Protein AF-A0A822GW72-F1 (afdb_monomer_lite)

Foldseek 3Di:
DAEAEEELVNLDDPDPPSSVVVVVVVVCCCVVVVPDDYDYHYHPVCVNDPDDDPPPPPPD

Secondary structure (DSSP, 8-state):
-EEEEEEHHHH--SSTTHHHHHHHHHHHGGGT-TT--EEEEEETHHHHS----TT-----

Radius of gyration: 14.59 Å; chains: 1; bounding box: 46×22×24 Å

Sequence (60 aa):
MLRLSLAAGELERPLVGQSEAVILDLCLRDRYLPHLMCCVCIDEIDSLAPRRDEDSSEGK

Structure (mmCIF, N/CA/C/O backbone):
data_AF-A0A822GW72-F1
#
_entry.id   AF-A0A822GW72-F1
#
loop_
_atom_site.group_PDB
_atom_site.id
_atom_site.type_symbol
_atom_site.label_atom_id
_atom_site.label_alt_id
_atom_site.label_comp_id
_atom_site.label_asym_id
_atom_site.label_entity_id
_atom_site.label_seq_id
_atom_site.pdbx_PDB_ins_code
_atom_site.Cartn_x
_atom_site.Cartn_y
_atom_site.Cartn_z
_atom_site.occupancy
_atom_site.B_iso_or_equiv
_atom_site.auth_seq_id
_atom_site.auth_comp_id
_atom_site.auth_asym_id
_atom_site.auth_atom_id
_atom_site.pdbx_PDB_model_num
ATOM 1 N N . MET A 1 1 ? -19.245 -6.159 1.405 1.00 64.88 1 MET A N 1
ATOM 2 C CA . MET A 1 1 ? -17.774 -6.243 1.309 1.00 64.88 1 MET A CA 1
ATOM 3 C C . MET A 1 1 ? -17.277 -4.891 0.846 1.00 64.88 1 MET A C 1
ATOM 5 O O . MET A 1 1 ? -17.726 -4.433 -0.198 1.00 64.88 1 MET A O 1
ATOM 9 N N . LEU A 1 2 ? -16.464 -4.216 1.654 1.00 74.38 2 LEU A N 1
ATOM 10 C CA . LEU A 1 2 ? -15.978 -2.876 1.330 1.00 74.38 2 LEU A CA 1
ATOM 11 C C . LEU A 1 2 ? -14.629 -3.035 0.631 1.00 74.38 2 LEU A C 1
ATOM 13 O O . LEU A 1 2 ? -13.691 -3.586 1.207 1.00 74.38 2 LEU A O 1
ATOM 17 N N . ARG A 1 3 ? -14.575 -2.642 -0.641 1.00 80.06 3 ARG A N 1
ATOM 18 C CA . ARG A 1 3 ? -13.365 -2.715 -1.457 1.00 80.06 3 ARG A CA 1
ATOM 19 C C . ARG A 1 3 ? -12.748 -1.327 -1.526 1.00 80.06 3 ARG A C 1
ATOM 21 O O . ARG A 1 3 ? -13.391 -0.395 -1.998 1.00 80.06 3 ARG A O 1
ATOM 28 N N . LEU A 1 4 ? -11.513 -1.223 -1.059 1.00 82.69 4 LEU A N 1
ATOM 29 C CA . LEU A 1 4 ? -10.680 -0.036 -1.172 1.00 82.69 4 LEU A CA 1
ATOM 30 C C . LEU A 1 4 ? -9.583 -0.356 -2.178 1.00 82.69 4 LEU A C 1
ATOM 32 O O . LEU A 1 4 ? -8.823 -1.301 -1.988 1.00 82.69 4 LEU A O 1
ATOM 36 N N . SER A 1 5 ? -9.545 0.391 -3.273 1.00 85.62 5 SER A N 1
ATOM 37 C CA . SER A 1 5 ? -8.476 0.304 -4.262 1.00 85.62 5 SER A CA 1
ATOM 38 C C . SER A 1 5 ? -7.658 1.585 -4.161 1.00 85.62 5 SER A C 1
ATOM 40 O O . SER A 1 5 ? -8.218 2.663 -4.331 1.00 85.62 5 SER A O 1
ATOM 42 N N . LEU A 1 6 ? -6.375 1.454 -3.826 1.00 87.94 6 LEU A N 1
ATOM 43 C CA . LEU A 1 6 ? -5.407 2.548 -3.792 1.00 87.94 6 LEU A CA 1
ATOM 44 C C . LEU A 1 6 ? -4.325 2.288 -4.838 1.00 87.94 6 LEU A C 1
ATOM 46 O O . LEU A 1 6 ? -3.888 1.151 -5.002 1.00 87.94 6 LEU A O 1
ATOM 50 N N . ALA A 1 7 ? -3.863 3.340 -5.504 1.00 87.50 7 ALA A N 1
ATOM 51 C CA . ALA A 1 7 ? -2.620 3.282 -6.264 1.00 87.50 7 ALA A CA 1
ATOM 52 C C . ALA A 1 7 ? -1.433 3.492 -5.315 1.00 87.50 7 ALA A C 1
ATOM 54 O O . ALA A 1 7 ? -1.541 4.250 -4.348 1.00 87.50 7 ALA A O 1
ATOM 55 N N . ALA A 1 8 ? -0.289 2.874 -5.598 1.00 85.75 8 ALA A N 1
ATOM 56 C CA . ALA A 1 8 ? 0.938 3.078 -4.831 1.00 85.75 8 ALA A CA 1
ATOM 57 C C . ALA A 1 8 ? 1.328 4.565 -4.693 1.00 85.75 8 ALA A C 1
ATOM 59 O O . ALA A 1 8 ? 1.691 5.002 -3.601 1.00 85.75 8 ALA A O 1
ATOM 60 N N . GLY A 1 9 ? 1.137 5.371 -5.745 1.00 85.31 9 GLY A N 1
ATOM 61 C CA . GLY A 1 9 ? 1.357 6.824 -5.699 1.00 85.31 9 GLY A CA 1
ATOM 62 C C . GLY A 1 9 ? 0.451 7.569 -4.706 1.00 85.31 9 GLY A C 1
ATOM 63 O O . GLY A 1 9 ? 0.851 8.578 -4.136 1.00 85.31 9 GLY A O 1
ATOM 64 N N . GLU A 1 10 ? -0.744 7.049 -4.402 1.00 85.12 10 GLU A N 1
ATOM 65 C CA . GLU A 1 10 ? -1.621 7.631 -3.371 1.00 85.12 10 GLU A CA 1
ATOM 66 C C . GLU A 1 10 ? -1.135 7.343 -1.950 1.00 85.12 10 GLU A C 1
ATOM 68 O O . GLU A 1 10 ? -1.594 7.979 -0.997 1.00 85.12 10 GLU A O 1
ATOM 73 N N . LEU A 1 11 ? -0.214 6.394 -1.792 1.00 86.12 11 LEU A N 1
ATOM 74 C CA . LEU A 1 11 ? 0.404 6.028 -0.526 1.00 86.12 11 LEU A CA 1
ATOM 75 C C . LEU A 1 11 ? 1.800 6.652 -0.363 1.00 86.12 11 LEU A C 1
ATOM 77 O O . LEU A 1 11 ? 2.320 6.683 0.754 1.00 86.12 11 LEU A O 1
ATOM 81 N N . GLU A 1 12 ? 2.381 7.201 -1.431 1.00 85.94 12 GLU A N 1
ATOM 82 C CA . GLU A 1 12 ? 3.653 7.916 -1.388 1.00 85.94 12 GLU A CA 1
ATOM 83 C C . GLU A 1 12 ? 3.520 9.172 -0.514 1.00 85.94 12 GLU A C 1
ATOM 85 O O . GLU A 1 12 ? 2.629 10.013 -0.689 1.00 85.94 12 GLU A O 1
ATOM 90 N N . ARG A 1 13 ? 4.372 9.275 0.504 1.00 87.25 13 ARG A N 1
ATOM 91 C CA . ARG A 1 13 ? 4.398 10.406 1.431 1.00 87.25 13 ARG A CA 1
ATOM 92 C C . ARG A 1 13 ? 5.828 10.921 1.550 1.00 87.25 13 ARG A C 1
ATOM 94 O O . ARG A 1 13 ? 6.758 10.122 1.554 1.00 87.25 13 ARG A O 1
ATOM 101 N N . PRO A 1 14 ? 6.016 12.241 1.708 1.00 84.56 14 PRO A N 1
ATOM 102 C CA . PRO A 1 14 ? 7.349 12.838 1.769 1.00 84.56 14 PRO A CA 1
ATOM 103 C C . PRO A 1 14 ? 8.101 12.513 3.069 1.00 84.56 14 PRO A C 1
ATOM 105 O O . PRO A 1 14 ? 9.300 12.760 3.162 1.00 84.56 14 PRO A O 1
ATOM 108 N N . LEU A 1 15 ? 7.403 12.012 4.093 1.00 87.31 15 LEU A N 1
ATOM 109 C CA . LEU A 1 15 ? 7.957 11.751 5.417 1.00 87.31 15 LEU A CA 1
ATOM 110 C C . LEU A 1 15 ? 7.885 10.262 5.757 1.00 87.31 15 LEU A C 1
ATOM 112 O O . LEU A 1 15 ? 6.850 9.617 5.576 1.00 87.31 15 LEU A O 1
ATOM 116 N N . VAL A 1 16 ? 8.976 9.752 6.332 1.00 86.56 16 VAL A N 1
ATOM 117 C CA . VAL A 1 16 ? 9.070 8.387 6.867 1.00 86.56 16 VAL A CA 1
ATOM 118 C C . VAL A 1 16 ? 7.977 8.169 7.920 1.00 86.56 16 VAL A C 1
ATOM 120 O O . VAL A 1 16 ? 7.732 9.047 8.750 1.00 86.56 16 VAL A O 1
ATOM 123 N N . GLY A 1 17 ? 7.303 7.018 7.890 1.00 86.81 17 GLY A N 1
ATOM 124 C CA . GLY A 1 17 ? 6.244 6.684 8.846 1.00 86.81 17 GLY A CA 1
ATOM 125 C C . GLY A 1 17 ? 4.835 7.114 8.432 1.00 86.81 17 GLY A C 1
ATOM 126 O O . GLY A 1 17 ? 3.859 6.565 8.942 1.00 86.81 17 GLY A O 1
ATOM 127 N N . GLN A 1 18 ? 4.677 8.077 7.513 1.00 89.56 18 GLN A N 1
ATOM 128 C CA . GLN A 1 18 ? 3.340 8.554 7.131 1.00 89.56 18 GLN A CA 1
ATOM 129 C C . GLN A 1 18 ? 2.568 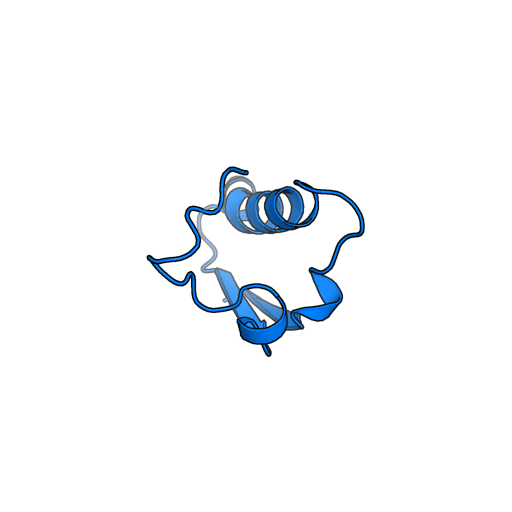7.533 6.296 1.00 89.56 18 GLN A C 1
ATOM 131 O O . GLN A 1 18 ? 1.368 7.357 6.501 1.00 89.56 18 GLN A O 1
ATOM 136 N N . SER A 1 19 ? 3.244 6.843 5.381 1.00 90.31 19 SER A N 1
ATOM 137 C CA . SER A 1 19 ? 2.635 5.778 4.584 1.00 90.31 19 SER A CA 1
ATOM 138 C C . SER A 1 19 ? 2.182 4.616 5.473 1.00 90.31 19 SER A C 1
ATOM 140 O O . SER A 1 19 ? 1.047 4.155 5.351 1.00 90.31 19 SER A O 1
ATOM 142 N N . GLU A 1 20 ? 3.006 4.195 6.440 1.00 90.12 20 GLU A N 1
ATOM 143 C CA . GLU A 1 20 ? 2.622 3.149 7.397 1.00 90.12 20 GLU A CA 1
ATOM 144 C C . GLU A 1 20 ? 1.462 3.579 8.298 1.00 90.12 20 GLU A C 1
ATOM 146 O O . GLU A 1 20 ? 0.574 2.771 8.561 1.00 90.12 20 GLU A O 1
ATOM 151 N N . ALA A 1 21 ? 1.415 4.846 8.723 1.00 90.75 21 ALA A N 1
ATOM 152 C CA . ALA A 1 21 ? 0.299 5.368 9.511 1.00 90.75 21 ALA A CA 1
ATOM 153 C C . ALA A 1 21 ? -1.039 5.271 8.756 1.00 90.75 21 ALA A C 1
ATOM 155 O O . ALA A 1 21 ? -2.047 4.892 9.350 1.00 90.75 21 ALA A O 1
ATOM 156 N N . VAL A 1 22 ? -1.047 5.547 7.447 1.00 89.00 22 VAL A N 1
ATOM 157 C CA . VAL A 1 22 ? -2.246 5.412 6.599 1.00 89.00 22 VAL A CA 1
ATOM 158 C C . VAL A 1 22 ? -2.676 3.949 6.475 1.00 89.00 22 VAL A C 1
ATOM 160 O O . VAL A 1 22 ? -3.859 3.647 6.624 1.00 89.00 22 VAL A O 1
ATOM 163 N N . ILE A 1 23 ? -1.735 3.024 6.249 1.00 87.69 23 ILE A N 1
ATOM 164 C CA . ILE A 1 23 ? -2.043 1.583 6.204 1.00 87.69 23 ILE A CA 1
ATOM 165 C C . ILE A 1 23 ? -2.610 1.120 7.549 1.00 87.69 23 ILE A C 1
ATOM 167 O O . ILE A 1 23 ? -3.605 0.397 7.585 1.00 87.69 23 ILE A O 1
ATOM 171 N N . LEU A 1 24 ? -1.997 1.541 8.656 1.00 89.06 24 LEU A N 1
ATOM 172 C CA . LEU A 1 24 ? -2.453 1.192 9.997 1.00 89.06 24 LEU A CA 1
ATOM 173 C C . LEU A 1 24 ? -3.863 1.714 10.261 1.00 89.06 24 LEU A C 1
ATOM 175 O O . LEU A 1 24 ? -4.671 0.960 10.792 1.00 89.06 24 LEU A O 1
ATOM 179 N N . ASP A 1 25 ? -4.189 2.941 9.860 1.00 88.12 25 ASP A N 1
ATOM 180 C CA . ASP A 1 25 ? -5.542 3.490 10.004 1.00 88.12 25 ASP A CA 1
ATOM 181 C C . ASP A 1 25 ? -6.574 2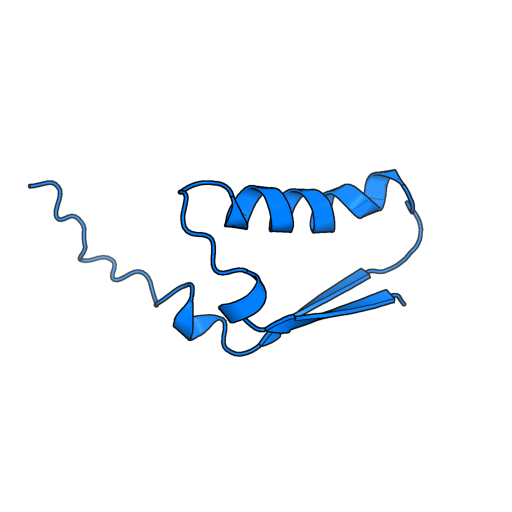.699 9.175 1.00 88.12 25 ASP A C 1
ATOM 183 O O . ASP A 1 25 ? -7.641 2.332 9.678 1.00 88.12 25 ASP A O 1
ATOM 187 N N . LEU A 1 26 ? -6.220 2.314 7.941 1.00 85.44 26 LEU A N 1
ATOM 188 C CA . LEU A 1 26 ? -7.057 1.455 7.094 1.00 85.44 26 LEU A CA 1
ATOM 189 C C . LEU A 1 26 ? -7.293 0.071 7.718 1.00 85.44 26 LEU A C 1
ATOM 191 O O . LEU A 1 26 ? -8.417 -0.433 7.678 1.00 85.44 26 LEU A O 1
ATOM 195 N N . CYS A 1 27 ? -6.263 -0.529 8.317 1.00 83.25 27 CYS A N 1
ATOM 196 C CA . CYS A 1 27 ? -6.359 -1.822 8.999 1.00 83.25 27 CYS A CA 1
ATOM 197 C C . CYS A 1 27 ? -7.123 -1.723 10.330 1.00 83.25 27 CYS A C 1
ATOM 199 O O . CYS A 1 27 ? -7.923 -2.598 10.657 1.00 83.25 27 CYS A O 1
ATOM 201 N N . LEU A 1 28 ? -6.916 -0.647 11.094 1.00 84.88 28 LEU A N 1
ATOM 202 C CA . LEU A 1 28 ? -7.597 -0.395 12.366 1.00 84.88 28 LEU A CA 1
ATOM 203 C C . LEU A 1 28 ? -9.059 0.012 12.184 1.00 84.88 28 LEU A C 1
ATOM 205 O O . LEU A 1 28 ? -9.814 -0.004 13.159 1.00 84.88 28 LEU A O 1
ATOM 209 N N . ARG A 1 29 ? -9.487 0.304 10.952 1.00 77.25 29 ARG A N 1
ATOM 210 C CA . ARG A 1 29 ? -10.887 0.572 10.615 1.00 77.25 29 ARG A CA 1
ATOM 211 C C . ARG A 1 29 ? -11.834 -0.551 11.049 1.00 77.25 29 ARG A C 1
ATOM 213 O O . ARG A 1 29 ? -12.996 -0.274 11.346 1.00 77.25 29 ARG A O 1
ATOM 220 N N . ASP A 1 30 ? -11.333 -1.781 11.162 1.00 68.56 30 ASP A N 1
ATOM 221 C CA . ASP A 1 30 ? -12.062 -2.928 11.718 1.00 68.56 30 ASP A CA 1
ATOM 222 C C . ASP A 1 30 ? -12.614 -2.654 13.132 1.00 68.56 30 ASP A C 1
ATOM 224 O O . ASP A 1 30 ? -13.730 -3.059 13.450 1.00 68.56 30 ASP A O 1
ATOM 228 N N . ARG A 1 31 ? -11.930 -1.836 13.952 1.00 74.81 31 ARG A N 1
ATOM 229 C CA . ARG A 1 31 ? -12.442 -1.419 15.274 1.00 74.81 31 ARG A CA 1
ATOM 230 C C . ARG A 1 31 ? -13.773 -0.674 15.205 1.00 74.81 31 ARG A C 1
ATOM 232 O O . ARG A 1 31 ? -14.544 -0.733 16.159 1.00 74.81 31 ARG A O 1
ATOM 239 N N . TYR A 1 32 ? -14.034 0.041 14.114 1.00 77.50 32 TYR A N 1
ATOM 240 C CA . TYR A 1 32 ? -15.279 0.785 13.923 1.00 77.50 32 TYR A CA 1
ATOM 241 C C . TYR A 1 32 ? -16.358 -0.056 13.230 1.00 77.50 32 TYR A C 1
ATOM 243 O O . TYR A 1 32 ? -17.539 0.279 13.317 1.00 77.50 32 TYR A O 1
ATOM 251 N N . LEU A 1 33 ? -15.975 -1.132 12.534 1.00 79.94 33 LEU A N 1
ATOM 252 C CA . LEU A 1 33 ? -16.864 -1.961 11.715 1.00 79.94 33 LEU A CA 1
ATOM 253 C C . LEU A 1 33 ? -16.549 -3.468 11.886 1.00 79.94 33 LEU A C 1
ATOM 255 O O . LEU A 1 33 ? -16.247 -4.132 10.894 1.00 79.94 33 LEU A O 1
ATOM 259 N N . PRO A 1 34 ? -16.699 -4.037 13.101 1.00 72.94 34 PRO A N 1
ATOM 260 C CA . PRO A 1 34 ? -16.146 -5.347 13.510 1.00 72.94 34 PRO A CA 1
ATOM 261 C C . PRO A 1 34 ? -16.708 -6.586 12.785 1.00 72.94 34 PRO A C 1
ATOM 263 O O . PRO A 1 34 ? -16.354 -7.723 13.096 1.00 72.94 34 PRO A O 1
ATOM 266 N N . HIS A 1 35 ? -17.630 -6.401 11.840 1.00 79.44 35 HIS A N 1
ATOM 267 C CA . HIS A 1 35 ? -18.299 -7.480 11.106 1.00 79.44 35 HIS A CA 1
ATOM 268 C C . HIS A 1 35 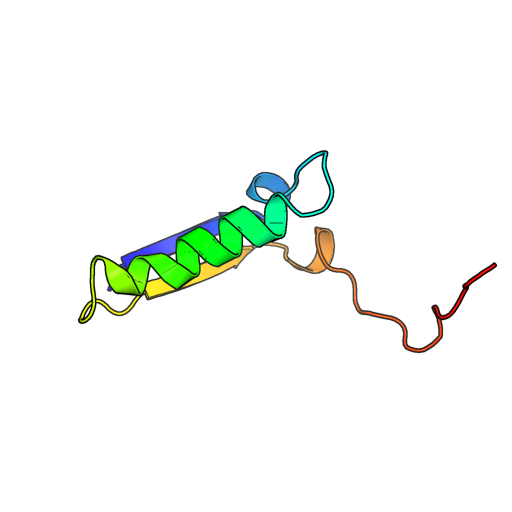? -18.295 -7.264 9.589 1.00 79.44 35 HIS A C 1
ATOM 270 O O . HIS A 1 35 ? -18.969 -7.989 8.853 1.00 79.44 35 HIS A O 1
ATOM 276 N N . LEU A 1 36 ? 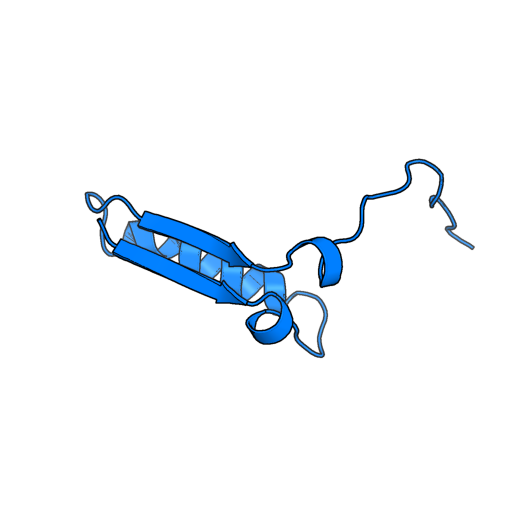-17.557 -6.263 9.098 1.00 79.25 36 LEU A N 1
ATOM 277 C CA . LEU A 1 36 ? -17.476 -5.968 7.674 1.00 79.25 36 LEU A CA 1
ATOM 278 C C . LEU A 1 36 ? -16.148 -6.464 7.102 1.00 79.25 36 LEU A C 1
ATOM 280 O O . LEU A 1 36 ? -15.090 -5.915 7.388 1.00 79.25 36 LEU A O 1
ATOM 284 N N . MET A 1 37 ? -16.208 -7.450 6.204 1.00 77.62 37 MET A N 1
ATOM 285 C CA . MET A 1 37 ? -15.024 -7.831 5.434 1.00 77.62 37 MET A CA 1
ATOM 286 C C . MET A 1 37 ? -14.547 -6.657 4.574 1.00 77.62 37 MET A C 1
ATOM 288 O O . MET A 1 37 ? -15.284 -6.163 3.704 1.00 77.62 37 MET A O 1
ATOM 292 N N . CYS A 1 38 ? -13.305 -6.252 4.818 1.00 77.62 38 CYS A N 1
ATOM 293 C CA . CYS A 1 38 ? -12.605 -5.212 4.082 1.00 77.62 38 CYS A CA 1
ATOM 294 C C . CYS A 1 38 ? -11.519 -5.850 3.213 1.00 77.62 38 CYS A C 1
ATOM 296 O O . CYS A 1 38 ? -10.787 -6.730 3.659 1.00 77.62 38 CYS A O 1
ATOM 298 N N . CYS A 1 39 ? -11.433 -5.413 1.961 1.00 84.31 39 CYS A N 1
ATOM 299 C CA . CYS A 1 39 ? -10.373 -5.806 1.044 1.00 84.31 39 CYS A CA 1
ATOM 300 C C . CYS A 1 39 ? -9.665 -4.537 0.578 1.00 84.31 39 C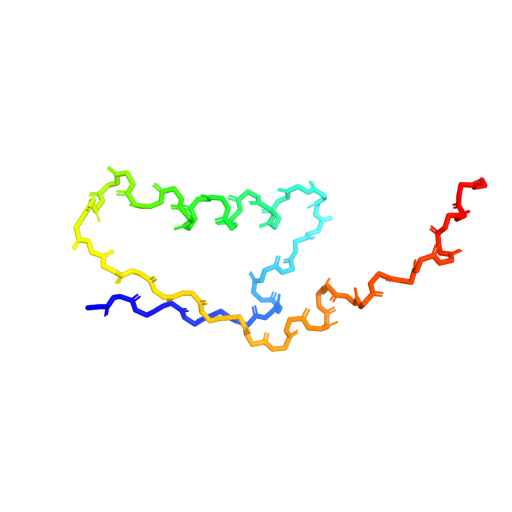YS A C 1
ATOM 302 O O . CYS A 1 39 ? -10.308 -3.646 0.015 1.00 84.31 39 CYS A O 1
ATOM 304 N N . VAL A 1 40 ? -8.364 -4.459 0.853 1.00 85.56 40 VAL A N 1
ATOM 305 C CA . VAL A 1 40 ? -7.491 -3.379 0.394 1.00 85.56 40 VAL A CA 1
ATOM 306 C C . VAL A 1 40 ? -6.670 -3.925 -0.765 1.00 85.56 40 VAL A C 1
ATOM 308 O O . VAL A 1 40 ? -5.909 -4.876 -0.598 1.00 85.56 40 VAL A O 1
ATOM 311 N N . CYS A 1 41 ? -6.860 -3.351 -1.946 1.00 88.38 41 CYS A N 1
ATOM 312 C CA . CYS A 1 41 ? -6.065 -3.640 -3.131 1.00 88.38 41 CYS A CA 1
ATOM 313 C C . CYS A 1 41 ? -5.122 -2.460 -3.353 1.00 88.38 41 CYS A C 1
ATOM 315 O O . CYS A 1 41 ? -5.602 -1.333 -3.480 1.00 88.38 41 CYS A O 1
ATOM 317 N N . ILE A 1 42 ? -3.818 -2.721 -3.407 1.00 89.88 42 ILE A N 1
ATOM 318 C CA . ILE A 1 42 ? -2.816 -1.717 -3.764 1.00 89.88 42 ILE A CA 1
ATOM 319 C C . ILE A 1 42 ? -2.312 -2.048 -5.163 1.00 89.88 42 ILE A C 1
ATOM 321 O O . ILE A 1 42 ? -1.816 -3.153 -5.382 1.00 89.88 42 ILE A O 1
ATOM 325 N N . ASP A 1 43 ? -2.491 -1.116 -6.092 1.00 91.06 43 ASP A N 1
ATOM 326 C CA . ASP A 1 43 ? -1.989 -1.228 -7.460 1.00 91.06 43 ASP A CA 1
ATOM 327 C C . ASP A 1 43 ? -0.543 -0.725 -7.544 1.00 91.06 43 ASP A C 1
ATOM 329 O O . ASP A 1 43 ? -0.183 0.211 -6.825 1.00 91.06 43 ASP A O 1
ATOM 333 N N . GLU A 1 44 ? 0.270 -1.351 -8.396 1.00 90.12 44 GLU A N 1
ATOM 334 C CA . GLU A 1 44 ? 1.689 -1.002 -8.614 1.00 90.12 44 GLU A CA 1
ATOM 335 C C . GLU A 1 44 ? 2.536 -0.936 -7.320 1.00 90.12 44 GLU A C 1
ATOM 337 O O . GLU A 1 44 ? 3.393 -0.069 -7.156 1.00 90.12 44 GLU A O 1
ATOM 342 N N . ILE A 1 45 ? 2.297 -1.837 -6.354 1.00 86.44 45 ILE A N 1
ATOM 343 C CA . ILE A 1 45 ? 2.992 -1.843 -5.046 1.00 86.44 45 ILE A CA 1
ATOM 344 C C . ILE A 1 45 ? 4.520 -1.974 -5.157 1.00 86.44 45 ILE A C 1
ATOM 346 O O . ILE A 1 45 ? 5.243 -1.522 -4.272 1.00 86.44 45 ILE A O 1
ATOM 350 N N . ASP A 1 46 ? 5.018 -2.561 -6.238 1.00 84.81 46 ASP A N 1
ATOM 351 C CA . ASP A 1 46 ? 6.438 -2.690 -6.555 1.00 84.81 46 ASP A CA 1
ATOM 352 C C . ASP A 1 46 ? 7.132 -1.337 -6.765 1.00 84.81 46 ASP A C 1
ATOM 354 O O . ASP A 1 46 ? 8.319 -1.216 -6.458 1.00 84.81 46 ASP A O 1
ATOM 358 N N . SER A 1 47 ? 6.392 -0.312 -7.205 1.00 84.75 47 SER A N 1
ATOM 359 C CA . SER A 1 47 ? 6.904 1.061 -7.312 1.00 84.75 47 SER A CA 1
ATOM 360 C C . SER A 1 47 ? 7.194 1.698 -5.947 1.00 84.75 47 SER A C 1
ATOM 362 O O . SER A 1 47 ? 8.118 2.499 -5.823 1.00 84.75 47 SER A O 1
ATOM 364 N N . LEU A 1 48 ? 6.431 1.323 -4.915 1.00 82.75 48 LEU A N 1
ATOM 365 C CA . LEU A 1 48 ? 6.552 1.867 -3.560 1.00 82.75 48 LEU A CA 1
ATOM 366 C C . LEU A 1 48 ? 7.442 1.003 -2.661 1.00 82.75 48 LEU A C 1
ATOM 368 O O . LEU A 1 48 ? 8.187 1.519 -1.830 1.00 82.75 48 LEU A O 1
ATOM 372 N N . ALA A 1 49 ? 7.340 -0.317 -2.798 1.00 83.62 49 ALA A N 1
ATOM 373 C CA . ALA A 1 49 ? 8.053 -1.298 -1.998 1.00 83.62 49 ALA A CA 1
ATOM 374 C C . ALA A 1 49 ? 8.806 -2.257 -2.932 1.00 83.62 49 ALA A C 1
ATOM 376 O O . ALA A 1 49 ? 8.309 -3.352 -3.222 1.00 83.62 49 ALA A O 1
ATOM 377 N N . PRO A 1 50 ? 10.008 -1.869 -3.403 1.00 82.50 50 PRO A N 1
ATOM 378 C CA . PRO A 1 50 ? 10.836 -2.765 -4.188 1.00 82.50 50 PRO A CA 1
ATOM 379 C C . PRO A 1 50 ? 11.204 -3.997 -3.358 1.00 82.50 50 PRO A C 1
ATOM 381 O O . PRO A 1 50 ? 11.208 -3.983 -2.120 1.00 82.50 50 PRO A O 1
ATOM 384 N N . ARG A 1 51 ? 11.514 -5.093 -4.052 1.00 82.38 51 ARG A N 1
ATOM 385 C CA . ARG A 1 51 ? 11.964 -6.331 -3.415 1.00 82.38 51 ARG A CA 1
ATOM 386 C C . ARG A 1 51 ? 13.156 -6.010 -2.507 1.00 82.38 51 ARG A C 1
ATOM 388 O O . ARG A 1 51 ? 14.119 -5.400 -2.953 1.00 82.38 51 ARG A O 1
ATOM 395 N N . ARG A 1 52 ? 13.077 -6.402 -1.233 1.00 76.12 52 ARG A N 1
ATOM 396 C CA . ARG A 1 52 ? 14.214 -6.278 -0.314 1.00 76.12 52 ARG A CA 1
ATOM 397 C C . ARG A 1 52 ? 15.307 -7.221 -0.805 1.00 76.12 52 ARG A C 1
ATOM 399 O O . ARG A 1 52 ? 15.134 -8.435 -0.712 1.00 76.12 52 ARG A O 1
ATOM 406 N N . ASP A 1 53 ? 16.383 -6.673 -1.352 1.00 74.06 53 ASP A N 1
ATOM 407 C CA . ASP A 1 53 ? 17.600 -7.438 -1.585 1.00 74.06 53 ASP A CA 1
ATOM 408 C C . ASP A 1 53 ? 18.181 -7.815 -0.216 1.00 74.06 53 ASP A C 1
ATOM 410 O O . ASP A 1 53 ? 18.421 -6.946 0.625 1.00 74.06 53 ASP A O 1
ATOM 414 N N . GLU A 1 54 ? 18.386 -9.112 0.034 1.00 61.75 54 GLU A N 1
ATOM 415 C CA . GLU A 1 54 ? 19.021 -9.582 1.278 1.00 61.75 54 GLU A CA 1
ATOM 416 C C . GLU A 1 54 ? 20.485 -9.107 1.399 1.00 61.75 54 GLU A C 1
ATOM 418 O O . GLU A 1 54 ? 21.060 -9.154 2.484 1.00 61.75 54 GLU A O 1
ATOM 423 N N . ASP A 1 55 ? 21.048 -8.556 0.318 1.00 56.31 55 ASP A N 1
ATOM 424 C CA . ASP A 1 55 ? 22.397 -7.990 0.256 1.00 56.31 55 ASP A CA 1
ATOM 425 C C . ASP A 1 55 ? 22.473 -6.483 0.583 1.00 56.31 55 ASP A C 1
ATOM 427 O O . ASP A 1 55 ? 23.5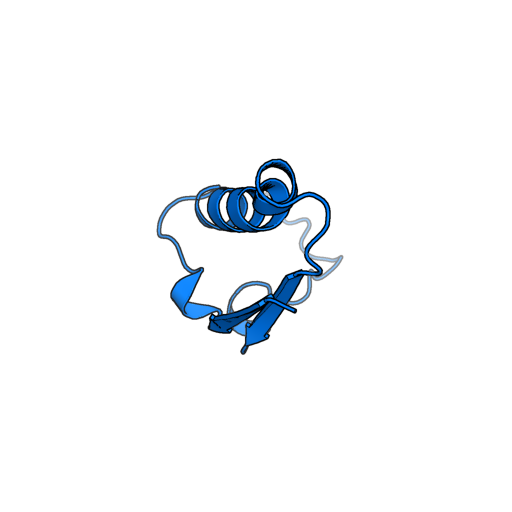70 -5.949 0.734 1.00 56.31 55 ASP A O 1
ATOM 431 N N . SER A 1 56 ? 21.354 -5.769 0.772 1.00 50.94 56 SER A N 1
ATOM 432 C CA . SER A 1 56 ? 21.370 -4.339 1.152 1.00 50.94 56 SER A CA 1
ATOM 433 C C . SER A 1 56 ? 21.492 -4.105 2.664 1.00 50.94 56 SER A C 1
ATOM 435 O O . SER A 1 56 ? 20.864 -3.210 3.229 1.00 50.94 56 SER A O 1
ATOM 437 N N . SER A 1 57 ? 22.368 -4.863 3.326 1.00 48.62 57 SER A N 1
ATOM 438 C CA . SER A 1 57 ? 23.018 -4.393 4.555 1.00 48.62 57 SER A CA 1
ATOM 439 C C . SER A 1 57 ? 24.195 -3.484 4.192 1.00 48.62 57 SER A C 1
ATOM 441 O O . SER A 1 57 ? 25.340 -3.783 4.513 1.00 48.62 57 SER A O 1
ATOM 443 N N . GLU A 1 58 ? 23.933 -2.349 3.544 1.00 47.69 58 GLU A N 1
ATOM 444 C CA . GLU A 1 58 ? 24.881 -1.230 3.554 1.00 47.69 58 GLU A CA 1
ATOM 445 C C . GLU A 1 58 ? 24.458 -0.251 4.647 1.00 47.69 58 GLU A C 1
ATOM 447 O O . GLU A 1 58 ? 23.962 0.847 4.418 1.00 47.69 58 GLU A O 1
ATOM 452 N N . GLY A 1 59 ? 24.683 -0.696 5.887 1.00 50.56 59 GLY A N 1
ATOM 453 C CA . GLY A 1 59 ? 25.150 0.222 6.909 1.00 50.56 59 GLY A CA 1
ATOM 454 C C . GLY A 1 59 ? 26.560 0.649 6.517 1.00 50.56 59 GLY A C 1
ATOM 455 O O . GLY A 1 59 ? 27.501 -0.139 6.634 1.00 50.56 59 GLY A O 1
ATOM 456 N N . LYS A 1 60 ? 26.693 1.874 6.021 1.00 34.31 60 LYS A N 1
ATOM 457 C CA . LYS A 1 60 ? 27.974 2.553 5.875 1.00 34.31 60 LYS A CA 1
ATOM 458 C C . LYS A 1 60 ? 27.832 3.996 6.320 1.00 34.31 60 LYS A C 1
ATOM 460 O O . LYS A 1 60 ? 26.817 4.620 5.944 1.00 34.31 60 LYS A O 1
#

pLDDT: mean 79.56, std 12.33, range [34.31, 91.06]